Protein AF-A0A7S4B2Z7-F1 (afdb_monomer_lite)

Secondary structure (DSSP, 8-state):
--S-TT-HHHHHHHHHHHHHHHHHHHTTS--EEEEE-S--TTSHHHHHHHHSB--TTSTTS---PPBTTTB-----SB----EEHHHHHHSS--S-SEEEEEEPTTS-EEEEEE--EEEEE-TTEEEEEEPPPPPTTTTTT---SS-SS-SSSBPP--EEEEEPPPPP--

pLDDT: mean 91.39, std 11.45, range [37.47, 98.75]

InterPro domains:
  IPR005135 Endonuclease/exonuclease/phosphatase [PF03372] (15-154)
  IPR036691 Endonuclease/exonuclease/phosphatase superfamily [G3DSA:3.60.10.10] (8-169)
  IPR036691 Endonuclease/exonuclease/phosphatase superfamily [SSF56219] (14-161)
  IPR050410 CCR4/nocturin mRNA turnover and transcription [PTHR12121] (16-163)

Foldseek 3Di:
DPQPLVQLLVLLVVLLCVQVVVCVVQVPHKDKDWDFSNDAPPRQSNCCQAVQAGDPPDPSHHDDDDDPPRDDDPDGSGHPHWHFLCCQAPVDDAQFFAWAWDQDPVRDTDTDTGDRITITIDPQKGWHDKDHDDHPVNCPPPNAPPDPVHPGRGDDIDTDIDGDPDDPPD

Sequence (170 aa):
MPCKYRNVPAMVTLAALLGQRVQSIVQNEPLIIAGDFNFVPNSSPYMLITTGRCSRDSPDYPHVRKIEKGRHCKWLPRMSALRSAYVLANGREPEVTNHSATRQRDGTINKFTDCLDYIFVSSHWAARDCIRTMAREELKAVRSLPNAYEPSDHLMIGCCLRLKKLDKLA

Organism: Chrysotila carterae (NCBI:txid13221)

Structure (mmCIF, N/CA/C/O backbone):
data_AF-A0A7S4B2Z7-F1
#
_entry.id   AF-A0A7S4B2Z7-F1
#
loop_
_atom_site.group_PDB
_atom_site.id
_atom_site.type_symbol
_atom_site.label_atom_id
_atom_site.label_alt_id
_atom_site.label_comp_id
_atom_site.label_asym_id
_atom_site.label_entity_id
_atom_site.label_seq_id
_atom_site.pdbx_PDB_ins_code
_atom_site.Cartn_x
_atom_site.Cartn_y
_atom_site.Cartn_z
_atom_site.occupancy
_atom_site.B_iso_or_equiv
_atom_site.auth_seq_id
_atom_site.auth_comp_id
_atom_site.auth_asym_id
_atom_site.auth_atom_id
_atom_site.pdbx_PDB_model_num
ATOM 1 N N . MET A 1 1 ? -4.543 7.859 -5.434 1.00 58.22 1 MET A N 1
ATOM 2 C CA . MET A 1 1 ? -4.074 9.033 -4.641 1.00 58.22 1 MET A CA 1
ATOM 3 C C . MET A 1 1 ? -3.345 10.007 -5.567 1.00 58.22 1 MET A C 1
ATOM 5 O O . MET A 1 1 ? -2.881 9.546 -6.598 1.00 58.22 1 MET A O 1
ATOM 9 N N . PRO A 1 2 ? -3.243 11.325 -5.298 1.00 65.38 2 PRO A N 1
ATOM 10 C CA . PRO A 1 2 ? -2.483 12.204 -6.190 1.00 65.38 2 PRO A CA 1
ATOM 11 C C . PRO A 1 2 ? -0.979 11.875 -6.130 1.00 65.38 2 PRO A C 1
ATOM 13 O O . PRO A 1 2 ? -0.447 11.619 -5.051 1.00 65.38 2 PRO A O 1
ATOM 16 N N . CYS A 1 3 ? -0.283 11.927 -7.273 1.00 70.56 3 CYS A N 1
ATOM 17 C CA . CYS A 1 3 ? 1.145 11.594 -7.427 1.00 70.56 3 CYS A CA 1
ATOM 18 C C . CYS A 1 3 ? 2.092 12.651 -6.817 1.00 70.56 3 CYS A C 1
ATOM 20 O O . CYS A 1 3 ? 2.949 13.222 -7.495 1.00 70.56 3 CYS A O 1
ATOM 22 N N . LYS A 1 4 ? 1.957 12.941 -5.520 1.00 82.19 4 LYS A N 1
ATOM 23 C CA . LYS A 1 4 ? 2.897 13.778 -4.753 1.00 82.19 4 LYS A CA 1
ATOM 24 C C . LYS A 1 4 ? 3.870 12.922 -3.938 1.00 82.19 4 LYS A C 1
ATOM 26 O O . LYS A 1 4 ? 4.332 13.360 -2.894 1.00 82.19 4 LYS A O 1
ATOM 31 N N . TYR A 1 5 ? 4.235 11.743 -4.445 1.00 82.69 5 TYR A N 1
ATOM 32 C CA . TYR A 1 5 ? 5.112 10.764 -3.784 1.00 82.69 5 TYR A CA 1
ATOM 33 C C . TYR A 1 5 ? 6.492 11.318 -3.386 1.00 82.69 5 TYR A C 1
ATOM 35 O O . TYR A 1 5 ? 7.096 10.848 -2.431 1.00 82.69 5 TYR A O 1
ATOM 43 N N . ARG A 1 6 ? 6.970 12.374 -4.060 1.00 88.62 6 ARG A N 1
ATOM 44 C CA . ARG A 1 6 ? 8.198 13.104 -3.682 1.00 88.62 6 ARG A CA 1
ATOM 45 C C . ARG A 1 6 ? 8.050 13.977 -2.426 1.00 88.62 6 ARG A C 1
ATOM 47 O O . ARG A 1 6 ? 9.043 14.473 -1.914 1.00 88.62 6 ARG A O 1
ATOM 54 N N . ASN A 1 7 ? 6.827 14.206 -1.955 1.00 93.31 7 ASN A N 1
ATOM 55 C CA . ASN A 1 7 ? 6.512 14.923 -0.725 1.00 93.31 7 ASN A CA 1
ATOM 56 C C . ASN A 1 7 ? 5.788 13.954 0.220 1.00 93.31 7 ASN A C 1
ATOM 58 O O . ASN A 1 7 ? 4.557 13.911 0.275 1.00 93.31 7 ASN A O 1
ATOM 62 N N . VAL A 1 8 ? 6.570 13.149 0.940 1.00 93.81 8 VAL A N 1
ATOM 63 C CA . VAL A 1 8 ? 6.047 12.109 1.838 1.00 93.81 8 VAL A CA 1
ATOM 64 C C . VAL A 1 8 ? 5.115 12.682 2.920 1.00 93.81 8 VAL A C 1
ATOM 66 O O . VAL A 1 8 ? 4.040 12.108 3.102 1.00 93.81 8 VAL A O 1
ATOM 69 N N . PRO A 1 9 ? 5.386 13.848 3.548 1.00 94.12 9 PRO A N 1
ATOM 70 C CA . PRO A 1 9 ? 4.420 14.486 4.448 1.00 94.12 9 PRO A CA 1
ATOM 71 C C . PRO A 1 9 ? 3.056 14.779 3.809 1.00 94.12 9 PRO A C 1
ATOM 73 O O . PRO A 1 9 ? 2.007 14.590 4.437 1.00 94.12 9 PRO A O 1
ATOM 76 N N . ALA A 1 10 ? 3.026 15.202 2.541 1.00 93.25 10 ALA A N 1
ATOM 77 C CA . ALA A 1 10 ? 1.768 15.366 1.816 1.00 93.25 10 ALA A CA 1
ATOM 78 C C . ALA A 1 10 ? 1.064 14.016 1.608 1.00 93.25 10 ALA A C 1
ATOM 80 O O . ALA A 1 10 ? -0.147 13.930 1.809 1.00 93.25 10 ALA A O 1
ATOM 81 N N . MET A 1 11 ? 1.803 12.951 1.284 1.00 95.75 11 MET A N 1
ATOM 82 C CA . MET A 1 11 ? 1.238 11.601 1.148 1.00 95.75 11 MET A CA 1
ATOM 83 C C . MET A 1 11 ? 0.659 11.075 2.467 1.00 95.75 11 MET A C 1
ATOM 85 O O . MET A 1 11 ? -0.455 10.553 2.465 1.00 95.75 11 MET A O 1
ATOM 89 N N . VAL A 1 12 ? 1.348 11.274 3.598 1.00 95.81 12 VAL A N 1
ATOM 90 C CA . VAL A 1 12 ? 0.829 10.949 4.942 1.00 95.81 12 VAL A CA 1
ATOM 91 C C . VAL A 1 12 ? -0.454 11.729 5.222 1.00 95.81 12 VAL A C 1
ATOM 93 O O . VAL A 1 12 ? -1.431 11.164 5.713 1.00 95.81 12 VAL A O 1
ATOM 96 N N . THR A 1 13 ? -0.483 13.015 4.865 1.00 94.38 13 THR A N 1
ATOM 97 C CA . THR A 1 13 ? -1.672 13.861 5.034 1.00 94.38 13 THR A CA 1
ATOM 98 C C . THR A 1 13 ? -2.859 13.325 4.245 1.00 94.38 13 THR A C 1
ATOM 100 O O . THR A 1 13 ? -3.948 13.160 4.788 1.00 94.38 13 THR A O 1
ATOM 103 N N . LEU A 1 14 ? -2.648 13.010 2.971 1.00 95.19 14 LEU A N 1
ATOM 104 C CA . LEU A 1 14 ? -3.689 12.502 2.086 1.00 95.19 14 LEU A CA 1
ATOM 105 C C . LEU A 1 14 ? -4.193 11.119 2.523 1.00 95.19 14 LEU A C 1
ATOM 107 O O . LEU A 1 14 ? -5.401 10.892 2.525 1.00 95.19 14 LEU A O 1
ATOM 111 N N . ALA A 1 15 ? -3.295 10.229 2.958 1.00 96.50 15 ALA A N 1
ATOM 112 C CA . ALA A 1 15 ? -3.654 8.911 3.478 1.00 96.50 15 ALA A CA 1
ATOM 113 C C . ALA A 1 15 ? -4.504 9.030 4.753 1.00 96.50 15 ALA A C 1
ATOM 115 O O . ALA A 1 15 ? -5.545 8.382 4.867 1.00 96.50 15 ALA A O 1
ATOM 116 N N . ALA A 1 16 ? -4.115 9.921 5.672 1.00 96.44 16 ALA A N 1
ATOM 117 C CA . ALA A 1 16 ? -4.886 10.212 6.876 1.00 96.44 16 ALA A CA 1
ATOM 118 C C . ALA A 1 16 ? -6.274 10.769 6.544 1.00 96.44 16 ALA A C 1
ATOM 120 O O . ALA A 1 16 ? -7.262 10.296 7.099 1.00 96.44 16 ALA A O 1
ATOM 121 N N . LEU A 1 17 ? -6.364 11.751 5.643 1.00 95.94 17 LEU A N 1
ATOM 122 C CA . LEU A 1 17 ? -7.639 12.360 5.260 1.00 95.94 17 LEU A CA 1
ATOM 123 C C . LEU A 1 17 ? -8.575 11.350 4.591 1.00 95.94 17 LEU A C 1
ATOM 125 O O . LEU A 1 17 ? -9.756 11.312 4.930 1.00 95.94 17 LEU A O 1
ATOM 129 N N . LEU A 1 18 ? -8.054 10.505 3.694 1.00 96.81 18 LEU A N 1
ATOM 130 C CA . LEU A 1 18 ? -8.810 9.412 3.083 1.00 96.81 18 LEU A CA 1
ATOM 131 C C . LEU A 1 18 ? -9.344 8.455 4.153 1.00 96.81 18 LEU A C 1
ATOM 133 O O . LEU A 1 18 ? -10.551 8.229 4.232 1.00 96.81 18 LEU A O 1
ATOM 137 N N . GLY A 1 19 ? -8.454 7.934 5.000 1.00 97.00 19 GLY A N 1
ATOM 138 C CA . GLY A 1 19 ? -8.807 6.988 6.053 1.00 97.00 19 GLY A CA 1
ATOM 139 C C . GLY A 1 19 ? -9.842 7.548 7.023 1.00 97.00 19 GLY A C 1
ATOM 140 O O . GLY A 1 19 ? -10.884 6.935 7.234 1.00 97.00 19 GLY A O 1
ATOM 141 N N . GLN A 1 20 ? -9.602 8.750 7.551 1.00 96.81 20 GLN A N 1
ATOM 142 C CA . GLN A 1 20 ? -10.514 9.443 8.464 1.00 96.81 20 GLN A CA 1
ATOM 143 C C . GLN A 1 20 ? -11.874 9.718 7.826 1.00 96.81 20 GLN A C 1
ATOM 145 O O . GLN A 1 20 ? -12.903 9.536 8.477 1.00 96.81 20 GLN A O 1
ATOM 150 N N . ARG A 1 21 ? -11.899 10.166 6.563 1.00 97.56 21 ARG A N 1
ATOM 151 C CA . ARG A 1 21 ? -13.152 10.494 5.882 1.00 97.56 21 ARG A CA 1
ATOM 152 C C . ARG A 1 21 ? -13.984 9.251 5.622 1.00 97.56 21 ARG A C 1
ATOM 154 O O . ARG A 1 21 ? -15.183 9.270 5.869 1.00 97.56 21 ARG A O 1
ATOM 161 N N . VAL A 1 22 ? -13.365 8.187 5.129 1.00 96.94 22 VAL A N 1
ATOM 162 C CA . VAL A 1 22 ? -14.092 6.954 4.835 1.00 96.94 22 VAL A CA 1
ATOM 163 C C . VAL A 1 22 ? -14.566 6.297 6.132 1.00 96.94 22 VAL A C 1
ATOM 165 O O . VAL A 1 22 ? -15.730 5.921 6.221 1.00 96.94 22 VAL A O 1
ATOM 168 N N . GLN A 1 23 ? -13.729 6.262 7.174 1.00 96.88 23 GLN A N 1
ATOM 169 C CA . GLN A 1 23 ? -14.110 5.748 8.497 1.00 96.88 23 GLN A CA 1
ATOM 170 C C . GLN A 1 23 ? -15.240 6.548 9.149 1.00 96.88 23 GLN A C 1
ATOM 172 O O . GLN A 1 23 ? -16.086 5.959 9.812 1.00 96.88 23 GLN A O 1
ATOM 177 N N . SER A 1 24 ? -15.303 7.868 8.947 1.00 97.00 24 SER A N 1
ATOM 178 C CA . SER A 1 24 ? -16.415 8.663 9.484 1.00 97.00 24 SER A CA 1
ATOM 179 C C . SER A 1 24 ? -17.741 8.417 8.765 1.00 97.00 24 SER A C 1
ATOM 181 O O . SER A 1 24 ? -18.791 8.605 9.374 1.00 97.00 24 SER A O 1
ATOM 183 N N . ILE A 1 25 ? -17.700 7.983 7.501 1.00 97.12 25 ILE A N 1
ATOM 184 C CA . ILE A 1 25 ? -18.890 7.608 6.727 1.00 97.12 25 ILE A CA 1
ATOM 185 C C . ILE A 1 25 ? -19.380 6.217 7.135 1.00 97.12 25 ILE A C 1
ATOM 187 O O . ILE A 1 25 ? -20.561 6.051 7.413 1.00 97.12 25 ILE A O 1
ATOM 191 N N . VAL A 1 26 ? -18.484 5.226 7.168 1.00 94.88 26 VAL A N 1
ATOM 192 C CA . VAL A 1 26 ? -18.861 3.818 7.402 1.00 94.88 26 VAL A CA 1
ATOM 193 C C . VAL A 1 26 ? -19.015 3.466 8.881 1.00 94.88 26 VAL A C 1
ATOM 195 O O . VAL A 1 26 ? -19.659 2.477 9.203 1.00 94.88 26 VAL A O 1
ATOM 198 N N . GLN A 1 27 ? -18.433 4.256 9.789 1.00 91.69 27 GLN A N 1
ATOM 199 C CA . GLN A 1 27 ? -18.440 4.007 11.232 1.00 91.69 27 GLN A CA 1
ATOM 200 C C . GLN A 1 27 ? -17.944 2.588 11.572 1.00 91.69 27 GLN A C 1
ATOM 202 O O . GLN A 1 27 ? -16.754 2.309 11.423 1.00 91.69 27 GLN A O 1
ATOM 207 N N . ASN A 1 28 ? -18.842 1.699 12.006 1.00 88.06 28 ASN A N 1
ATOM 208 C CA . ASN A 1 28 ? -18.534 0.318 12.382 1.00 88.06 28 ASN A CA 1
ATOM 209 C C . ASN A 1 28 ? -18.831 -0.701 11.269 1.00 88.06 28 ASN A C 1
ATOM 211 O O . ASN A 1 28 ? -18.683 -1.898 11.493 1.00 88.06 28 ASN A O 1
ATOM 215 N N . GLU A 1 29 ? -19.227 -0.257 10.077 1.00 94.88 29 GLU A N 1
ATOM 216 C CA . GLU A 1 29 ? -19.517 -1.157 8.964 1.00 94.88 29 GLU A CA 1
ATOM 217 C C . GLU A 1 29 ? -18.237 -1.728 8.317 1.00 94.88 29 GLU A C 1
ATOM 219 O O . GLU A 1 29 ? -17.151 -1.130 8.386 1.00 94.88 29 GLU A O 1
ATOM 224 N N . PRO A 1 30 ? -18.327 -2.892 7.647 1.00 96.56 30 PRO A N 1
ATOM 225 C CA . PRO A 1 30 ? -17.212 -3.473 6.915 1.00 96.56 30 PRO A CA 1
ATOM 226 C C . PRO A 1 30 ? -16.669 -2.535 5.832 1.00 96.56 30 PRO A C 1
ATOM 228 O O . PRO A 1 30 ? -17.339 -2.194 4.864 1.00 96.56 30 PRO A O 1
ATOM 231 N N . LEU A 1 31 ? -15.392 -2.181 5.966 1.00 97.38 31 LEU A N 1
ATOM 232 C CA . LEU A 1 31 ? -14.683 -1.294 5.048 1.00 97.38 31 LEU A CA 1
ATOM 233 C C . LEU A 1 31 ? -13.622 -2.029 4.225 1.00 97.38 31 LEU A C 1
ATOM 235 O O . LEU A 1 31 ? -12.833 -2.797 4.791 1.00 97.38 31 LEU A O 1
ATOM 239 N N . ILE A 1 32 ? -13.582 -1.717 2.928 1.00 98.12 32 ILE A N 1
ATOM 240 C CA . ILE A 1 32 ? -12.513 -2.023 1.973 1.00 98.12 32 ILE A CA 1
ATOM 241 C C . ILE A 1 32 ? -12.098 -0.705 1.296 1.00 98.12 32 ILE A C 1
ATOM 243 O O . ILE A 1 32 ? -12.957 0.044 0.835 1.00 98.12 32 ILE A O 1
ATOM 247 N N . ILE A 1 33 ? -10.797 -0.423 1.225 1.00 97.88 33 ILE A N 1
ATOM 248 C CA . ILE A 1 33 ? -10.219 0.664 0.423 1.00 97.88 33 ILE A CA 1
ATOM 249 C C . ILE A 1 33 ? -9.171 0.042 -0.497 1.00 97.88 33 ILE A C 1
ATOM 251 O O . ILE A 1 33 ? -8.190 -0.518 -0.012 1.00 97.88 33 ILE A O 1
ATOM 255 N N . ALA A 1 34 ? -9.366 0.148 -1.808 1.00 98.00 34 ALA A N 1
ATOM 256 C CA . ALA A 1 34 ? -8.452 -0.409 -2.796 1.00 98.00 34 ALA A CA 1
ATOM 257 C C . ALA A 1 34 ? -8.031 0.635 -3.833 1.00 98.00 34 ALA A C 1
ATOM 259 O O . ALA A 1 34 ? -8.798 1.550 -4.141 1.00 98.00 34 ALA A O 1
ATOM 260 N N . GLY A 1 35 ? -6.825 0.479 -4.373 1.00 97.00 35 GLY A N 1
ATOM 261 C CA . GLY A 1 35 ? -6.331 1.272 -5.498 1.00 97.00 35 GLY A CA 1
ATOM 262 C C . GLY A 1 35 ? -4.826 1.503 -5.456 1.00 97.00 35 GLY A C 1
ATOM 263 O O . GLY A 1 35 ? -4.125 0.906 -4.641 1.00 97.00 35 GLY A O 1
ATOM 264 N N . ASP A 1 36 ? -4.369 2.416 -6.311 1.00 97.50 36 ASP A N 1
ATOM 265 C CA . ASP A 1 36 ? -3.000 2.929 -6.331 1.00 97.50 36 ASP A CA 1
ATOM 266 C C . ASP A 1 36 ? -2.825 4.044 -5.285 1.00 97.50 36 ASP A C 1
ATOM 268 O O . ASP A 1 36 ? -3.450 5.125 -5.334 1.00 97.50 36 ASP A O 1
ATOM 272 N N . PHE A 1 37 ? -1.939 3.786 -4.327 1.00 97.12 37 PHE A N 1
ATOM 273 C CA . PHE A 1 37 ? -1.628 4.707 -3.247 1.00 97.12 37 PHE A CA 1
ATOM 274 C C . PHE A 1 37 ? -0.331 5.498 -3.454 1.00 97.12 37 PHE A C 1
ATOM 276 O O . PHE A 1 37 ? -0.111 6.469 -2.723 1.00 97.12 37 PHE A O 1
ATOM 283 N N . ASN A 1 38 ? 0.483 5.155 -4.460 1.00 96.62 38 ASN A N 1
ATOM 284 C CA . ASN A 1 38 ? 1.763 5.805 -4.769 1.00 96.62 38 ASN A CA 1
ATOM 285 C C . ASN A 1 38 ? 2.740 5.843 -3.571 1.00 96.62 38 ASN A C 1
ATOM 287 O O . ASN A 1 38 ? 3.498 6.802 -3.398 1.00 96.62 38 ASN A O 1
ATOM 291 N N . PHE A 1 39 ? 2.727 4.813 -2.723 1.00 96.88 39 PHE A N 1
ATOM 292 C CA . PHE A 1 39 ? 3.745 4.601 -1.697 1.00 96.88 39 PHE A CA 1
ATOM 293 C C . PHE A 1 39 ? 4.115 3.121 -1.591 1.00 96.88 39 PHE A C 1
ATOM 295 O O . PHE A 1 39 ? 3.295 2.249 -1.860 1.00 96.88 39 PHE A O 1
ATOM 302 N N . VAL A 1 40 ? 5.351 2.853 -1.176 1.00 97.19 40 VAL A N 1
ATOM 303 C CA . VAL A 1 40 ? 5.885 1.493 -1.011 1.00 97.19 40 VAL A CA 1
ATOM 304 C C . VAL A 1 40 ? 5.584 0.926 0.383 1.00 97.19 40 VAL A C 1
ATOM 306 O O . VAL A 1 40 ? 5.298 1.712 1.305 1.00 97.19 40 VAL A O 1
ATOM 309 N N . PRO A 1 41 ? 5.675 -0.405 0.582 1.00 97.75 41 PRO A N 1
ATOM 310 C CA . PRO A 1 41 ? 5.537 -1.008 1.902 1.00 97.75 41 PRO A CA 1
ATOM 311 C C . PRO A 1 41 ? 6.530 -0.400 2.899 1.00 97.75 41 PRO A C 1
ATOM 313 O O . PRO A 1 41 ? 7.619 0.035 2.529 1.00 97.75 41 PRO A O 1
ATOM 316 N N . ASN A 1 42 ? 6.156 -0.355 4.179 1.00 94.62 42 ASN A N 1
ATOM 317 C CA . ASN A 1 42 ? 6.944 0.226 5.282 1.00 94.62 42 ASN A CA 1
ATOM 318 C C . ASN A 1 42 ? 7.227 1.741 5.201 1.00 94.62 42 ASN A C 1
ATOM 320 O O . ASN A 1 42 ? 7.839 2.292 6.114 1.00 94.62 42 ASN A O 1
ATOM 324 N N . SER A 1 43 ? 6.754 2.447 4.170 1.00 95.69 43 SER A N 1
ATOM 325 C CA . SER A 1 43 ? 6.790 3.915 4.144 1.00 95.69 43 SER A CA 1
ATOM 326 C C . SER A 1 43 ? 5.878 4.528 5.220 1.00 95.69 43 SER A C 1
ATOM 328 O O . SER A 1 43 ? 4.901 3.915 5.652 1.00 95.69 43 SER A O 1
ATOM 330 N N . SER A 1 44 ? 6.133 5.772 5.636 1.00 96.56 44 SER A N 1
ATOM 331 C CA . SER A 1 44 ? 5.302 6.465 6.635 1.00 96.56 44 SER A CA 1
ATOM 332 C C . SER A 1 44 ? 3.785 6.477 6.347 1.00 96.56 44 SER A C 1
ATOM 334 O O . SER A 1 44 ? 3.020 6.221 7.281 1.00 96.56 44 SER A O 1
ATOM 336 N N . PRO A 1 45 ? 3.289 6.729 5.114 1.00 96.88 45 PRO A N 1
ATOM 337 C CA . PRO A 1 45 ? 1.852 6.630 4.829 1.00 96.88 45 PRO A CA 1
ATOM 338 C C . PRO A 1 45 ? 1.322 5.186 4.881 1.00 96.88 45 PRO A C 1
ATOM 340 O O . PRO A 1 45 ? 0.205 4.977 5.354 1.00 96.88 45 PRO A O 1
ATOM 343 N N . TYR A 1 46 ? 2.119 4.188 4.484 1.00 97.38 46 TYR A N 1
ATOM 344 C CA . TYR A 1 46 ? 1.762 2.775 4.651 1.00 97.38 46 TYR A CA 1
ATOM 345 C C . TYR A 1 46 ? 1.639 2.405 6.138 1.00 97.38 46 TYR A C 1
ATOM 347 O O . TYR A 1 46 ? 0.642 1.815 6.563 1.00 97.38 46 TYR A O 1
ATOM 355 N N . MET A 1 47 ? 2.616 2.812 6.955 1.00 97.25 47 MET A N 1
ATOM 356 C CA . MET A 1 47 ? 2.610 2.587 8.404 1.00 97.25 47 MET A CA 1
ATOM 357 C C . MET A 1 47 ? 1.423 3.278 9.071 1.00 97.25 47 MET A C 1
ATOM 359 O O . MET A 1 47 ? 0.778 2.691 9.936 1.00 97.25 47 MET A O 1
ATOM 363 N N . LEU A 1 48 ? 1.067 4.487 8.631 1.00 97.81 48 LEU A N 1
ATOM 364 C CA . LEU A 1 48 ? -0.134 5.169 9.100 1.00 97.81 48 LEU A CA 1
ATOM 365 C C . LEU A 1 48 ? -1.401 4.346 8.839 1.00 97.81 48 LEU A C 1
ATOM 367 O O . LEU A 1 48 ? -2.208 4.194 9.752 1.00 97.81 48 LEU A O 1
ATOM 371 N N . ILE A 1 49 ? -1.593 3.825 7.625 1.00 98.19 49 ILE A N 1
ATOM 372 C CA . ILE A 1 49 ? -2.798 3.046 7.302 1.00 98.19 49 ILE A CA 1
ATOM 373 C C . ILE A 1 49 ? -2.832 1.739 8.100 1.00 98.19 49 ILE A C 1
ATOM 375 O O . ILE A 1 49 ? -3.879 1.373 8.634 1.00 98.19 49 ILE A O 1
ATOM 379 N N . THR A 1 50 ? -1.695 1.052 8.205 1.00 98.06 50 THR A N 1
ATOM 380 C CA . THR A 1 50 ? -1.618 -0.298 8.787 1.00 98.06 50 THR A CA 1
ATOM 381 C C . THR A 1 50 ? -1.534 -0.331 10.310 1.00 98.06 50 THR A C 1
ATOM 383 O O . THR A 1 50 ? -1.932 -1.315 10.928 1.00 98.06 50 THR A O 1
ATOM 386 N N . THR A 1 51 ? -1.070 0.751 10.939 1.00 97.50 51 THR A N 1
ATOM 387 C CA . THR A 1 51 ? -0.968 0.868 12.407 1.00 97.50 51 THR A CA 1
ATOM 388 C C . THR A 1 51 ? -1.908 1.923 12.996 1.00 97.50 51 THR A C 1
ATOM 390 O O . THR A 1 51 ? -2.083 2.007 14.211 1.00 97.50 51 THR A O 1
ATOM 393 N N . GLY A 1 52 ? -2.526 2.746 12.146 1.00 97.31 52 GLY A N 1
ATOM 394 C CA . GLY A 1 52 ? -3.397 3.852 12.539 1.00 97.31 52 GLY A CA 1
ATOM 395 C C . GLY A 1 52 ? -2.657 5.121 12.977 1.00 97.31 52 GLY A C 1
ATOM 396 O O . GLY A 1 52 ? -3.305 6.111 13.338 1.00 97.31 52 GLY A O 1
ATOM 397 N N . ARG A 1 53 ? -1.315 5.122 12.986 1.00 94.06 53 ARG A N 1
ATOM 398 C CA . ARG A 1 53 ? -0.501 6.239 13.491 1.00 94.06 53 ARG A CA 1
ATOM 399 C C . ARG A 1 53 ? 0.748 6.470 12.644 1.00 94.06 53 ARG A C 1
ATOM 401 O O . ARG A 1 53 ? 1.385 5.536 12.181 1.00 94.06 53 ARG A O 1
ATOM 408 N N . CYS A 1 54 ? 1.131 7.735 12.511 1.00 91.94 54 CYS A N 1
ATOM 409 C CA . CYS A 1 54 ? 2.452 8.140 12.037 1.00 91.94 54 CYS A CA 1
ATOM 410 C C . CYS A 1 54 ? 3.274 8.641 13.236 1.00 91.94 54 CYS A C 1
ATOM 412 O O . CYS A 1 54 ? 2.740 9.370 14.079 1.00 91.94 54 CYS A O 1
ATOM 414 N N . SER A 1 55 ? 4.547 8.243 13.337 1.00 89.25 55 SER A N 1
ATOM 415 C CA . SER A 1 55 ? 5.431 8.705 14.416 1.00 89.25 55 SER A CA 1
ATOM 416 C C . SER A 1 55 ? 5.675 10.210 14.306 1.00 89.25 55 SER A C 1
ATOM 418 O O . SER A 1 55 ? 6.034 10.690 13.235 1.00 89.25 55 SER A O 1
ATOM 420 N N . ARG A 1 56 ? 5.516 10.947 15.414 1.00 88.25 56 ARG A N 1
ATOM 421 C CA . ARG A 1 56 ? 5.764 12.402 15.468 1.00 88.25 56 ARG A CA 1
ATOM 422 C C . ARG A 1 56 ? 7.226 12.774 15.247 1.00 88.25 56 ARG A C 1
ATOM 424 O O . ARG A 1 56 ? 7.487 13.885 14.805 1.00 88.25 56 ARG A O 1
ATOM 431 N N . ASP A 1 57 ? 8.128 11.843 15.531 1.00 90.00 57 ASP A N 1
ATOM 432 C CA . ASP A 1 57 ? 9.568 12.021 15.359 1.00 90.00 57 ASP A CA 1
ATOM 433 C C . ASP A 1 57 ? 10.024 11.654 13.937 1.00 90.00 57 ASP A C 1
ATOM 435 O O . ASP A 1 57 ? 11.194 11.809 13.597 1.00 90.00 57 ASP A O 1
ATOM 439 N N . SER A 1 58 ? 9.110 11.163 13.087 1.00 90.19 58 SER A N 1
ATOM 440 C CA . SER A 1 58 ? 9.418 10.887 11.685 1.00 90.19 58 SER A CA 1
ATOM 441 C C . SER A 1 58 ? 9.635 12.196 10.915 1.00 90.19 58 SER A C 1
ATOM 443 O O . SER A 1 58 ? 8.804 13.102 11.032 1.00 90.19 58 SER A O 1
ATOM 445 N N . PRO A 1 59 ? 10.664 12.291 10.050 1.00 92.75 59 PRO A N 1
ATOM 446 C CA . PRO A 1 59 ? 10.809 13.417 9.122 1.00 92.75 59 PRO A CA 1
ATOM 447 C C . PRO A 1 59 ? 9.635 13.523 8.135 1.00 92.75 59 PRO A C 1
ATOM 449 O O . PRO A 1 59 ? 9.402 14.580 7.552 1.00 92.75 59 PRO A O 1
ATOM 452 N N . ASP A 1 60 ? 8.867 12.444 7.972 1.00 94.75 60 ASP A N 1
ATOM 453 C CA . ASP A 1 60 ? 7.680 12.409 7.124 1.00 94.75 60 ASP A CA 1
ATOM 454 C C . ASP A 1 60 ? 6.419 12.911 7.842 1.00 94.75 60 ASP A C 1
ATOM 456 O O . ASP A 1 60 ? 5.342 12.957 7.238 1.00 94.75 60 ASP A O 1
ATOM 460 N N . TYR A 1 61 ? 6.499 13.244 9.135 1.00 93.50 61 TYR A N 1
ATOM 461 C CA . TYR A 1 61 ? 5.331 13.680 9.886 1.00 93.50 61 TYR A CA 1
ATOM 462 C C . TYR A 1 61 ? 4.819 15.031 9.347 1.00 93.50 61 TYR A C 1
ATOM 464 O O . TYR A 1 61 ? 5.574 16.003 9.283 1.00 93.50 61 TYR A O 1
ATOM 472 N N . PRO A 1 62 ? 3.528 15.152 8.983 1.00 91.06 62 PRO A N 1
ATOM 473 C CA . PRO A 1 62 ? 2.968 16.394 8.467 1.00 91.06 62 PRO A CA 1
ATOM 474 C C . PRO A 1 62 ? 3.124 17.569 9.435 1.00 91.06 62 PRO A C 1
ATOM 476 O O . PRO A 1 62 ? 2.529 17.604 10.516 1.00 91.06 62 PRO A O 1
ATOM 479 N N . HIS A 1 63 ? 3.865 18.590 9.010 1.00 82.94 63 HIS A N 1
ATOM 480 C CA . HIS A 1 63 ? 3.933 19.856 9.727 1.00 82.94 63 HIS A CA 1
ATOM 481 C C . HIS A 1 63 ? 2.732 20.722 9.358 1.00 82.94 63 HIS A C 1
ATOM 483 O O . HIS A 1 63 ? 2.668 21.321 8.283 1.00 82.94 63 HIS A O 1
ATOM 489 N N . VAL A 1 64 ? 1.761 20.807 10.263 1.00 71.50 64 VAL A N 1
ATOM 490 C CA . VAL A 1 64 ? 0.630 21.712 10.072 1.00 71.50 64 VAL A CA 1
ATOM 491 C C . VAL A 1 64 ? 1.107 23.141 10.318 1.00 71.50 64 VAL A C 1
ATOM 493 O O . VAL A 1 64 ? 1.524 23.491 11.424 1.00 71.50 64 VAL A O 1
ATOM 496 N N . ARG A 1 65 ? 1.081 23.973 9.272 1.00 66.56 65 ARG A N 1
ATOM 497 C CA . ARG A 1 65 ? 1.488 25.381 9.358 1.00 66.56 65 ARG A CA 1
ATOM 498 C C . ARG A 1 65 ? 0.627 26.092 10.411 1.00 66.56 65 ARG A C 1
ATOM 500 O O . ARG A 1 65 ? -0.588 25.890 10.456 1.00 66.56 65 ARG A O 1
ATOM 507 N N . LYS A 1 66 ? 1.246 26.924 11.259 1.00 58.88 66 LYS A N 1
ATOM 508 C CA . LYS A 1 66 ? 0.505 27.818 12.166 1.00 58.88 66 LYS A CA 1
ATOM 509 C C . LYS A 1 66 ? -0.433 28.669 11.305 1.00 58.88 66 LYS A C 1
ATOM 511 O O . LYS A 1 66 ? 0.041 29.356 10.403 1.00 58.88 66 LYS A O 1
ATOM 516 N N . ILE A 1 67 ? -1.743 28.587 11.539 1.00 60.88 67 ILE A N 1
ATOM 517 C CA . ILE A 1 67 ? -2.694 29.474 10.865 1.00 60.88 67 ILE A CA 1
ATOM 518 C C . ILE A 1 67 ? -2.508 30.855 11.501 1.00 60.88 67 ILE A C 1
ATOM 520 O O . ILE A 1 67 ? -2.396 30.969 12.725 1.00 60.88 67 ILE A O 1
ATOM 524 N N . GLU A 1 68 ? -2.420 31.902 10.682 1.00 57.19 68 GLU A N 1
ATOM 525 C CA . GLU A 1 68 ? -2.315 33.279 11.170 1.00 57.19 68 GLU A CA 1
ATOM 526 C C . GLU A 1 68 ? -3.456 33.610 12.154 1.00 57.19 68 GLU A C 1
ATOM 528 O O . GLU A 1 68 ? -4.574 33.096 12.038 1.00 57.19 68 GLU A O 1
ATOM 533 N N . LYS A 1 69 ? -3.165 34.493 13.122 1.00 64.94 69 LYS A N 1
ATOM 534 C CA . LYS A 1 69 ? -4.064 34.927 14.215 1.00 64.94 69 LYS A CA 1
ATOM 535 C C . LYS A 1 69 ? -4.324 33.887 15.318 1.00 64.94 69 LYS A C 1
ATOM 537 O O . LYS A 1 69 ? -5.458 33.709 15.751 1.00 64.94 69 LYS A O 1
ATOM 542 N N . GLY A 1 70 ? -3.285 33.188 15.784 1.00 61.00 70 GLY A N 1
ATOM 543 C CA . GLY A 1 70 ? -3.351 32.377 17.014 1.00 61.00 70 GLY A CA 1
ATOM 544 C C . GLY A 1 70 ? -4.222 31.117 16.934 1.00 61.00 70 GLY A C 1
ATOM 545 O O . GLY A 1 70 ? -4.452 30.459 17.948 1.00 61.00 70 GLY A O 1
ATOM 546 N N . ARG A 1 71 ? -4.706 30.745 15.741 1.00 60.84 71 ARG A N 1
ATOM 547 C CA . ARG A 1 71 ? -5.472 29.511 15.544 1.00 60.84 71 ARG A CA 1
ATOM 548 C C . ARG A 1 71 ? -4.524 28.364 15.222 1.00 60.84 71 ARG A C 1
ATOM 550 O O . ARG A 1 71 ? -3.827 28.357 14.212 1.00 60.84 71 ARG A O 1
ATOM 557 N N . HIS A 1 72 ? -4.519 27.359 16.085 1.00 66.50 72 HIS A N 1
ATOM 558 C CA . HIS A 1 72 ? -3.795 26.119 15.844 1.00 66.50 72 HIS A CA 1
ATOM 559 C C . HIS A 1 72 ? -4.739 25.102 15.210 1.00 66.50 72 HIS A C 1
ATOM 561 O O . HIS A 1 72 ? -5.790 24.785 15.768 1.00 66.50 72 HIS A O 1
ATOM 567 N N . CYS A 1 73 ? -4.364 24.568 14.049 1.00 74.56 73 CYS A N 1
ATOM 568 C CA . CYS A 1 73 ? -5.030 23.388 13.524 1.00 74.56 73 CYS A CA 1
ATOM 569 C C . CYS A 1 73 ? -4.682 22.199 14.431 1.00 74.56 73 CYS A C 1
ATOM 571 O O . CYS A 1 73 ? -3.518 21.823 14.552 1.00 74.56 73 CYS A O 1
ATOM 573 N N . LYS A 1 74 ? -5.693 21.632 15.098 1.00 83.06 74 LYS A N 1
ATOM 574 C CA . LYS A 1 74 ? -5.548 20.482 16.011 1.00 83.06 74 LYS A CA 1
ATOM 575 C C . LYS A 1 74 ? -5.578 19.131 15.286 1.00 83.06 74 LYS A C 1
ATOM 577 O O . LYS A 1 74 ? -5.643 18.089 15.934 1.00 83.06 74 LYS A O 1
ATOM 582 N N . TRP A 1 75 ? -5.604 19.144 13.955 1.00 90.12 75 TRP A N 1
ATOM 583 C CA . TRP A 1 75 ? -5.669 17.932 13.154 1.00 90.12 75 TRP A CA 1
ATOM 584 C C . TRP A 1 75 ? -4.407 17.083 13.344 1.00 90.12 75 TRP A C 1
ATOM 586 O O . TRP A 1 75 ? -3.299 17.609 13.439 1.00 90.12 75 TRP A O 1
ATOM 596 N N . LEU A 1 76 ? -4.590 15.764 13.401 1.00 92.38 76 LEU A N 1
ATOM 597 C CA . LEU A 1 76 ? -3.515 14.786 13.539 1.00 92.38 76 LEU A CA 1
ATOM 598 C C . LEU A 1 76 ? -3.696 13.674 12.497 1.00 92.38 76 LEU A C 1
ATOM 600 O O . LEU A 1 76 ? -4.835 13.245 12.286 1.00 92.38 76 LEU A O 1
ATOM 604 N N . PRO A 1 77 ? -2.604 13.149 11.913 1.00 94.62 77 PRO A N 1
ATOM 605 C CA . PRO A 1 77 ? -2.638 11.999 11.018 1.00 94.62 77 PRO A CA 1
ATOM 606 C C . PRO A 1 77 ? -2.832 10.714 11.835 1.00 94.62 77 PRO A C 1
ATOM 608 O O . PRO A 1 77 ? -1.883 10.003 12.160 1.00 94.62 77 PRO A O 1
ATOM 611 N N . ARG A 1 78 ? -4.077 10.451 12.235 1.00 95.06 78 ARG A N 1
ATOM 612 C CA . ARG A 1 78 ? -4.473 9.254 12.988 1.00 95.06 78 ARG A CA 1
ATOM 613 C C . ARG A 1 78 ? -5.779 8.686 12.459 1.00 95.06 78 ARG A C 1
ATOM 615 O O . ARG A 1 78 ? -6.681 9.449 12.124 1.00 95.06 78 ARG A O 1
ATOM 622 N N . MET A 1 79 ? -5.893 7.371 12.425 1.00 96.12 79 MET A N 1
ATOM 623 C CA . MET A 1 79 ? -7.080 6.661 11.950 1.00 96.12 79 MET A CA 1
ATOM 624 C C . MET A 1 79 ? -7.170 5.296 12.632 1.00 96.12 79 MET A C 1
ATOM 626 O O . MET A 1 79 ? -6.204 4.855 13.256 1.00 96.12 79 MET A O 1
ATOM 630 N N . SER A 1 80 ? -8.307 4.613 12.526 1.00 96.94 80 SER A N 1
ATOM 631 C CA . SER A 1 80 ? -8.349 3.193 12.881 1.00 96.94 80 SER A CA 1
ATOM 632 C C . SER A 1 80 ? -7.479 2.415 11.896 1.00 96.94 80 SER A C 1
ATOM 634 O O . SER A 1 80 ? -7.518 2.678 10.693 1.00 96.94 80 SER A O 1
ATOM 636 N N . ALA A 1 81 ? -6.677 1.480 12.397 1.00 97.81 81 ALA A N 1
ATOM 637 C CA . ALA A 1 81 ? -5.802 0.684 11.549 1.00 97.81 81 ALA A CA 1
ATOM 638 C C . ALA A 1 81 ? -6.615 -0.172 10.564 1.00 97.81 81 ALA A C 1
ATOM 640 O O . ALA A 1 81 ? -7.617 -0.793 10.933 1.00 97.81 81 ALA A O 1
ATOM 641 N N . LEU A 1 82 ? -6.161 -0.222 9.316 1.00 98.38 82 LEU A N 1
ATOM 642 C CA . LEU A 1 82 ? -6.603 -1.188 8.317 1.00 98.38 82 LEU A CA 1
ATOM 643 C C . LEU A 1 82 ? -5.518 -2.249 8.128 1.00 98.38 82 LEU A C 1
ATOM 645 O O . LEU A 1 82 ? -4.405 -2.120 8.624 1.00 98.38 82 LEU A O 1
ATOM 649 N N . ARG A 1 83 ? -5.837 -3.330 7.426 1.00 98.38 83 ARG A N 1
ATOM 650 C CA . ARG A 1 83 ? -4.901 -4.430 7.165 1.00 98.38 83 ARG A CA 1
ATOM 651 C C . ARG A 1 83 ? -4.814 -4.658 5.667 1.00 98.38 83 ARG A C 1
ATOM 653 O O . ARG A 1 83 ? -5.843 -4.600 5.003 1.00 98.38 83 ARG A O 1
ATOM 660 N N . SER A 1 84 ? -3.626 -4.920 5.132 1.00 98.69 84 SER A N 1
ATOM 661 C CA . SER A 1 84 ? -3.503 -5.344 3.735 1.00 98.69 84 SER A CA 1
ATOM 662 C C . SER A 1 84 ? -4.072 -6.750 3.562 1.00 98.69 84 SER A C 1
ATOM 664 O O . SER A 1 84 ? -3.755 -7.658 4.333 1.00 98.69 84 SER A O 1
ATOM 666 N N . ALA A 1 85 ? -4.917 -6.935 2.550 1.00 98.62 85 ALA A N 1
ATOM 667 C CA . ALA A 1 85 ? -5.462 -8.238 2.199 1.00 98.62 85 ALA A CA 1
ATOM 668 C C . ALA A 1 85 ? -4.360 -9.228 1.780 1.00 98.62 85 ALA A C 1
ATOM 670 O O . ALA A 1 85 ? -4.430 -10.394 2.160 1.00 98.62 85 ALA A O 1
ATOM 671 N N . TYR A 1 86 ? -3.315 -8.754 1.092 1.00 98.56 86 TYR A N 1
ATOM 672 C CA . TYR A 1 86 ? -2.174 -9.583 0.695 1.00 98.56 86 TYR A CA 1
ATOM 673 C C . TYR A 1 86 ? -1.365 -10.049 1.901 1.00 98.56 86 TYR A C 1
ATOM 675 O O . TYR A 1 86 ? -1.066 -11.235 2.012 1.00 98.56 86 TYR A O 1
ATOM 683 N N . VAL A 1 87 ? -1.095 -9.161 2.863 1.00 98.44 87 VAL A N 1
ATOM 684 C CA . VAL A 1 87 ? -0.433 -9.559 4.117 1.00 98.44 87 VAL A CA 1
ATOM 685 C C . VAL A 1 87 ? -1.285 -10.562 4.893 1.00 98.44 87 VAL A C 1
ATOM 687 O O . VAL A 1 87 ? -0.751 -11.521 5.442 1.00 98.44 87 VAL A O 1
ATOM 690 N N . LEU A 1 88 ? -2.609 -10.384 4.920 1.00 98.31 88 LEU A N 1
ATOM 691 C CA . LEU A 1 88 ? -3.510 -11.318 5.597 1.00 98.31 88 LEU A CA 1
ATOM 692 C C . LEU A 1 88 ? -3.544 -12.712 4.957 1.00 98.31 88 LEU A C 1
ATOM 694 O O . LEU A 1 88 ? -3.645 -13.685 5.698 1.00 98.31 88 LEU A O 1
ATOM 698 N N . ALA A 1 89 ? -3.503 -12.812 3.626 1.00 98.06 89 ALA A N 1
ATOM 699 C CA . ALA A 1 89 ? -3.549 -14.096 2.921 1.00 98.06 89 ALA A CA 1
ATOM 700 C C . ALA A 1 89 ? -2.170 -14.771 2.837 1.00 98.06 89 ALA A C 1
ATOM 702 O O . ALA A 1 89 ? -2.047 -15.968 3.076 1.00 98.06 89 ALA A O 1
ATOM 703 N N . ASN A 1 90 ? -1.130 -13.992 2.532 1.00 97.19 90 ASN A N 1
ATOM 704 C CA . ASN A 1 90 ? 0.175 -14.501 2.104 1.00 97.19 90 ASN A CA 1
ATOM 705 C C . ASN A 1 90 ? 1.305 -14.205 3.101 1.00 97.19 90 ASN A C 1
ATOM 707 O O . ASN A 1 90 ? 2.449 -14.590 2.867 1.00 97.19 90 ASN A O 1
ATOM 711 N N . GLY A 1 91 ? 1.027 -13.464 4.178 1.00 97.56 91 GLY A N 1
ATOM 712 C CA . GLY A 1 91 ? 2.027 -13.037 5.163 1.00 97.56 91 GLY A CA 1
ATOM 713 C C . GLY A 1 91 ? 2.943 -11.897 4.700 1.00 97.56 91 GLY A C 1
ATOM 714 O O . GLY A 1 91 ? 3.778 -11.443 5.478 1.00 97.56 91 GLY A O 1
ATOM 715 N N . ARG A 1 92 ? 2.801 -11.414 3.459 1.00 97.50 92 ARG A N 1
ATOM 716 C CA . ARG A 1 92 ? 3.612 -10.333 2.880 1.00 97.50 92 ARG A CA 1
ATOM 717 C C . ARG A 1 92 ? 2.875 -9.591 1.768 1.00 97.50 92 ARG A C 1
ATOM 719 O O . ARG A 1 92 ? 1.945 -10.131 1.174 1.00 97.50 92 ARG A O 1
ATOM 726 N N . GLU A 1 93 ? 3.327 -8.373 1.484 1.00 98.44 93 GLU A N 1
ATOM 727 C CA . GLU A 1 93 ? 2.895 -7.630 0.296 1.00 98.44 93 GLU A CA 1
ATOM 728 C C . GLU A 1 93 ? 3.468 -8.248 -0.993 1.00 98.44 93 GLU A C 1
ATOM 730 O O . GLU A 1 93 ? 4.499 -8.931 -0.936 1.00 98.44 93 GLU A O 1
ATOM 735 N N . PRO A 1 94 ? 2.837 -8.003 -2.159 1.00 97.88 94 PRO A N 1
ATOM 736 C CA . PRO A 1 94 ? 3.449 -8.273 -3.456 1.00 97.88 94 PRO A CA 1
ATOM 737 C C . PRO A 1 94 ? 4.825 -7.618 -3.585 1.00 97.88 94 PRO A C 1
ATOM 739 O O . PRO A 1 94 ? 5.044 -6.522 -3.077 1.00 97.88 94 PRO A O 1
ATOM 742 N N . GLU A 1 95 ? 5.743 -8.248 -4.317 1.00 97.69 95 GLU A N 1
ATOM 743 C CA . GLU A 1 95 ? 7.044 -7.627 -4.605 1.00 97.69 95 GLU A CA 1
ATOM 744 C C . GLU A 1 95 ? 6.926 -6.486 -5.619 1.00 97.69 95 GLU A C 1
ATOM 746 O O . GLU A 1 95 ? 7.700 -5.527 -5.572 1.00 97.69 95 GLU A O 1
ATOM 751 N N . VAL A 1 96 ? 5.980 -6.623 -6.553 1.00 97.75 96 VAL A N 1
ATOM 752 C CA . VAL A 1 96 ? 5.737 -5.683 -7.643 1.00 97.75 96 VAL A CA 1
ATOM 753 C C . VAL A 1 96 ? 4.239 -5.589 -7.908 1.00 97.75 96 VAL A C 1
ATOM 755 O O . VAL A 1 96 ? 3.558 -6.609 -8.052 1.00 97.75 96 VAL A O 1
ATOM 758 N N . THR A 1 97 ? 3.750 -4.355 -8.004 1.00 98.12 97 THR A N 1
ATOM 759 C CA . THR A 1 97 ? 2.445 -4.027 -8.592 1.00 98.12 97 THR A CA 1
ATOM 760 C C . THR A 1 97 ? 2.556 -2.941 -9.660 1.00 98.12 97 THR A C 1
ATOM 762 O O . THR A 1 97 ? 1.654 -2.844 -10.473 1.00 98.12 97 THR A O 1
ATOM 765 N N . ASN A 1 98 ? 3.664 -2.191 -9.731 1.00 97.62 98 ASN A N 1
ATOM 766 C CA . ASN A 1 98 ? 4.013 -1.308 -10.848 1.00 97.62 98 ASN A CA 1
ATOM 767 C C . ASN A 1 98 ? 5.411 -1.649 -11.381 1.00 97.62 98 ASN A C 1
ATOM 769 O O . ASN A 1 98 ? 6.348 -1.812 -10.597 1.00 97.62 98 ASN A O 1
ATOM 773 N N . HIS A 1 99 ? 5.565 -1.708 -12.704 1.00 97.31 99 HIS A N 1
ATOM 774 C CA . HIS A 1 99 ? 6.858 -1.828 -13.378 1.00 97.31 99 HIS A CA 1
ATOM 775 C C . HIS A 1 99 ? 6.897 -0.919 -14.610 1.00 97.31 99 HIS A C 1
ATOM 777 O O . HIS A 1 99 ? 6.492 -1.308 -15.702 1.00 97.31 99 HIS A O 1
ATOM 783 N N . SER A 1 100 ? 7.417 0.295 -14.449 1.00 94.75 100 SER A N 1
ATOM 784 C CA . SER A 1 100 ? 7.393 1.332 -15.482 1.00 94.75 100 SER A CA 1
ATOM 785 C C . SER A 1 100 ? 8.788 1.876 -15.802 1.00 94.75 100 SER A C 1
ATOM 787 O O . SER A 1 100 ? 9.661 1.997 -14.941 1.00 94.75 100 SER A O 1
ATOM 789 N N . ALA A 1 101 ? 9.009 2.248 -17.063 1.00 93.38 101 ALA A N 1
ATOM 790 C CA . ALA A 1 101 ? 10.188 2.967 -17.528 1.00 93.38 101 ALA A CA 1
ATOM 791 C C . ALA A 1 101 ? 9.754 4.196 -18.335 1.00 93.38 101 ALA A C 1
ATOM 793 O O . ALA A 1 101 ? 9.399 4.103 -19.509 1.00 93.38 101 ALA A O 1
ATOM 794 N N . THR A 1 102 ? 9.813 5.372 -17.712 1.00 87.81 102 THR A N 1
ATOM 795 C CA . THR A 1 102 ? 9.360 6.631 -18.320 1.00 87.81 102 THR A CA 1
ATOM 796 C C . THR A 1 102 ? 10.540 7.441 -18.845 1.00 87.81 102 THR A C 1
ATOM 798 O O . THR A 1 102 ? 11.476 7.747 -18.098 1.00 87.81 102 THR A O 1
ATOM 801 N N . ARG A 1 103 ? 10.480 7.843 -20.120 1.00 88.56 103 ARG A N 1
ATOM 802 C CA . ARG A 1 103 ? 11.460 8.760 -20.718 1.00 88.56 103 ARG A CA 1
ATOM 803 C C . ARG A 1 103 ? 11.195 10.193 -20.255 1.00 88.56 103 ARG A C 1
ATOM 805 O O . ARG A 1 103 ? 10.093 10.710 -20.414 1.00 88.56 103 ARG A O 1
ATOM 812 N N . GLN A 1 104 ? 12.214 10.827 -19.694 1.00 87.06 104 GLN A N 1
ATOM 813 C CA . GLN A 1 104 ? 12.185 12.218 -19.254 1.00 87.06 104 GLN A CA 1
ATOM 814 C C . GLN A 1 104 ? 12.506 13.171 -20.417 1.00 87.06 104 GLN A C 1
ATOM 816 O O . GLN A 1 104 ? 12.975 12.757 -21.480 1.00 87.06 104 GLN A O 1
ATOM 821 N N . ARG A 1 105 ? 12.261 14.473 -20.214 1.00 87.12 105 ARG A N 1
ATOM 822 C CA . ARG A 1 105 ? 12.499 15.516 -21.234 1.00 87.12 105 ARG A CA 1
ATOM 823 C C . ARG A 1 105 ? 13.968 15.647 -21.641 1.00 87.12 105 ARG A C 1
ATOM 825 O O . ARG A 1 105 ? 14.243 15.968 -22.788 1.00 87.12 105 ARG A O 1
ATOM 832 N N . ASP A 1 106 ? 14.886 15.375 -20.721 1.00 91.12 106 ASP A N 1
ATOM 833 C CA . ASP A 1 106 ? 16.337 15.373 -20.949 1.00 91.12 106 ASP A CA 1
ATOM 834 C C . ASP A 1 106 ? 16.842 14.084 -21.632 1.00 91.12 106 ASP A C 1
ATOM 836 O O . ASP A 1 106 ? 18.039 13.908 -21.838 1.00 91.12 106 ASP A O 1
ATOM 840 N N . GLY A 1 107 ? 15.935 13.170 -21.991 1.00 89.06 107 GLY A N 1
ATOM 841 C CA . GLY A 1 107 ? 16.260 11.895 -22.619 1.00 89.06 107 GLY A CA 1
ATOM 842 C C . GLY A 1 107 ? 16.627 10.778 -21.642 1.00 89.06 107 GLY A C 1
ATOM 843 O O . GLY A 1 107 ? 16.751 9.636 -22.093 1.00 89.06 107 GLY A O 1
ATOM 844 N N . THR A 1 108 ? 16.736 11.052 -20.338 1.00 90.69 108 THR A N 1
ATOM 845 C CA . THR A 1 108 ? 16.989 10.019 -19.324 1.00 90.69 108 THR A CA 1
ATOM 846 C C . THR A 1 108 ? 15.791 9.079 -19.173 1.00 90.69 108 THR A C 1
ATOM 848 O O . THR A 1 108 ? 14.644 9.433 -19.460 1.00 90.69 108 THR A O 1
ATOM 851 N N . ILE A 1 109 ? 16.045 7.841 -18.743 1.00 89.38 109 ILE A N 1
ATOM 852 C CA . ILE A 1 109 ? 14.997 6.855 -18.459 1.00 89.38 109 ILE A CA 1
ATOM 853 C C . ILE A 1 109 ? 14.896 6.702 -16.948 1.00 89.38 109 ILE A C 1
ATOM 855 O O . ILE A 1 109 ? 15.833 6.226 -16.310 1.00 89.38 109 ILE A O 1
ATOM 859 N N . ASN A 1 110 ? 13.741 7.058 -16.393 1.00 89.56 110 ASN A N 1
ATOM 860 C CA . ASN A 1 110 ? 13.424 6.769 -15.004 1.00 89.56 110 ASN A CA 1
ATOM 861 C C . ASN A 1 110 ? 12.681 5.434 -14.933 1.00 89.56 110 ASN A C 1
ATOM 863 O O . ASN A 1 110 ? 11.584 5.318 -15.484 1.00 89.56 110 ASN A O 1
ATOM 867 N N . LYS A 1 111 ? 13.286 4.438 -14.285 1.00 92.44 111 LYS A N 1
ATOM 868 C CA . LYS A 1 111 ? 12.660 3.138 -14.039 1.00 92.44 111 LYS A CA 1
ATOM 869 C C . LYS A 1 111 ? 12.124 3.089 -12.619 1.00 92.44 111 LYS A C 1
ATOM 871 O O . LYS A 1 111 ? 12.831 3.451 -11.682 1.00 92.44 111 LYS A O 1
ATOM 876 N N . PHE A 1 112 ? 10.911 2.586 -12.468 1.00 93.94 112 PHE A N 1
ATOM 877 C CA . PHE A 1 112 ? 10.312 2.309 -11.177 1.00 93.94 112 PHE A CA 1
ATOM 878 C C . PHE A 1 112 ? 9.756 0.887 -11.169 1.00 93.94 112 PHE A C 1
ATOM 880 O O . PHE A 1 112 ? 9.175 0.420 -12.147 1.00 93.94 112 PHE A O 1
ATOM 887 N N . THR A 1 113 ? 10.002 0.153 -10.090 1.00 96.56 113 THR A N 1
ATOM 888 C CA . THR A 1 113 ? 9.502 -1.213 -9.924 1.00 96.56 113 THR A CA 1
ATOM 889 C C . THR A 1 113 ? 9.281 -1.469 -8.452 1.00 96.56 113 THR A C 1
ATOM 891 O O . THR A 1 113 ? 10.259 -1.624 -7.716 1.00 96.56 113 THR A O 1
ATOM 894 N N . ASP A 1 114 ? 8.025 -1.480 -8.020 1.00 97.12 114 ASP A N 1
ATOM 895 C CA . ASP A 1 114 ? 7.667 -1.735 -6.626 1.00 97.12 114 ASP A CA 1
ATOM 896 C C . ASP A 1 114 ? 6.172 -2.023 -6.441 1.00 97.12 114 ASP A C 1
ATOM 898 O O . ASP A 1 114 ? 5.396 -2.017 -7.399 1.00 97.12 114 ASP A O 1
ATOM 902 N N . CYS A 1 115 ? 5.777 -2.280 -5.197 1.00 98.19 115 CYS A N 1
ATOM 903 C CA . CYS A 1 115 ? 4.391 -2.379 -4.760 1.00 98.19 115 CYS A CA 1
ATOM 904 C C . CYS A 1 115 ? 3.829 -0.991 -4.409 1.00 98.19 115 CYS A C 1
ATOM 906 O O . CYS A 1 115 ? 4.313 -0.327 -3.493 1.00 98.19 115 CYS A O 1
ATOM 908 N N . LEU A 1 116 ? 2.813 -0.550 -5.151 1.00 97.94 116 LEU A N 1
ATOM 909 C CA . LEU A 1 116 ? 2.087 0.716 -4.969 1.00 97.94 116 LEU A CA 1
ATOM 910 C C . LEU A 1 116 ? 0.580 0.526 -4.759 1.00 97.94 116 LEU A C 1
ATOM 912 O O . LEU A 1 116 ? -0.106 1.452 -4.307 1.00 97.94 116 LEU A O 1
ATOM 916 N N . ASP A 1 117 ? 0.074 -0.655 -5.099 1.00 98.56 117 ASP A N 1
ATOM 917 C CA . ASP A 1 117 ? -1.345 -0.967 -5.155 1.00 98.56 117 ASP A CA 1
ATOM 918 C C . ASP A 1 117 ? -1.718 -1.883 -3.997 1.00 98.56 117 ASP A C 1
ATOM 920 O O . ASP A 1 117 ? -1.097 -2.921 -3.773 1.00 98.56 117 ASP A O 1
ATOM 924 N N . TYR A 1 118 ? -2.764 -1.509 -3.265 1.00 98.62 118 TYR A N 1
ATOM 925 C CA . TYR A 1 118 ? -3.165 -2.219 -2.054 1.00 98.62 118 TYR A CA 1
ATOM 926 C C . TYR A 1 118 ? -4.672 -2.435 -2.020 1.00 98.62 118 TYR A C 1
ATOM 928 O O . TYR A 1 118 ? -5.451 -1.632 -2.533 1.00 98.62 118 TYR A O 1
ATOM 936 N N . ILE A 1 119 ? -5.082 -3.503 -1.334 1.00 98.69 119 ILE A N 1
ATOM 937 C CA . ILE A 1 119 ? -6.461 -3.735 -0.896 1.00 98.69 119 ILE A CA 1
ATOM 938 C C . ILE A 1 119 ? -6.439 -3.710 0.632 1.00 98.69 119 ILE A C 1
ATOM 940 O O . ILE A 1 119 ? -6.129 -4.712 1.277 1.00 98.69 119 ILE A O 1
ATOM 944 N N . PHE A 1 120 ? -6.732 -2.556 1.226 1.00 98.75 120 PHE A N 1
ATOM 945 C CA . PHE A 1 120 ? -6.820 -2.401 2.674 1.00 98.75 120 PHE A CA 1
ATOM 946 C C . PHE A 1 120 ? -8.220 -2.742 3.174 1.00 98.75 120 PHE A C 1
ATOM 948 O O . PHE A 1 120 ? -9.221 -2.279 2.633 1.00 98.75 120 PHE A O 1
ATOM 955 N N . VAL A 1 121 ? -8.300 -3.520 4.249 1.00 98.50 121 VAL A N 1
ATOM 956 C CA . VAL A 1 121 ? -9.557 -4.001 4.824 1.00 98.50 121 VAL A CA 1
ATOM 957 C C . VAL A 1 121 ? -9.633 -3.737 6.324 1.00 98.50 121 VAL A C 1
ATOM 959 O O . VAL A 1 121 ? -8.640 -3.816 7.052 1.00 98.50 121 VAL A O 1
ATOM 962 N N . SER A 1 122 ? -10.838 -3.447 6.810 1.00 97.50 122 SER A N 1
ATOM 963 C CA . SER A 1 122 ? -11.128 -3.361 8.250 1.00 97.50 122 SER A CA 1
ATOM 964 C C . SER A 1 122 ? -10.994 -4.719 8.962 1.00 97.50 122 SER A C 1
ATOM 966 O O . SER A 1 122 ? -10.820 -5.774 8.340 1.00 97.50 122 SER A O 1
ATOM 968 N N . SER A 1 123 ? -11.068 -4.719 10.297 1.00 95.94 123 SER A N 1
ATOM 969 C CA . SER A 1 123 ? -11.006 -5.925 11.146 1.00 95.94 123 SER A CA 1
ATOM 970 C C . SER A 1 123 ? -12.076 -6.977 10.810 1.00 95.94 123 SER A C 1
ATOM 972 O O . 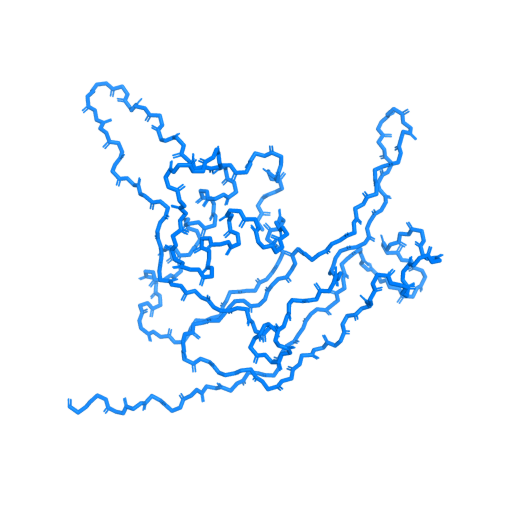SER A 1 123 ? -11.846 -8.170 11.045 1.00 95.94 123 SER A O 1
ATOM 974 N N . HIS A 1 124 ? -13.183 -6.550 10.196 1.00 96.56 124 HIS A N 1
ATOM 975 C CA . HIS A 1 124 ? -14.326 -7.368 9.782 1.00 96.56 124 HIS A CA 1
ATOM 976 C C . HIS A 1 124 ? -13.996 -8.421 8.722 1.00 96.56 124 HIS A C 1
ATOM 978 O O . HIS A 1 124 ? -14.707 -9.413 8.604 1.00 96.56 124 HIS A O 1
ATOM 984 N N . TRP A 1 125 ? -12.915 -8.251 7.961 1.00 97.44 125 TRP A N 1
ATOM 985 C CA . TRP A 1 125 ? -12.587 -9.144 6.852 1.00 97.44 125 TRP A CA 1
ATOM 986 C C .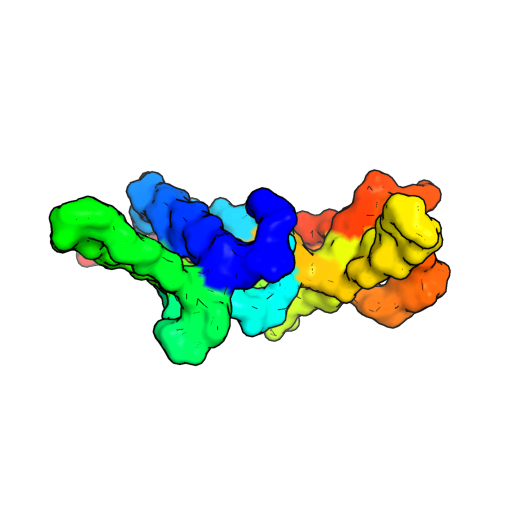 TRP A 1 125 ? -11.517 -10.175 7.224 1.00 97.44 125 TRP A C 1
ATOM 988 O O . TRP A 1 125 ? -10.598 -9.914 8.007 1.00 97.44 125 TRP A O 1
ATOM 998 N N . ALA A 1 126 ? -11.622 -11.367 6.654 1.00 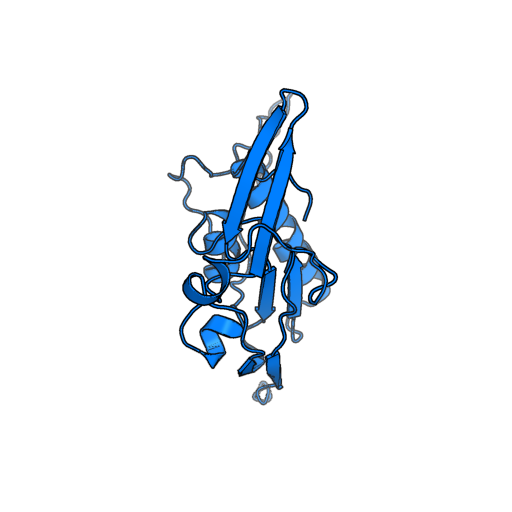97.25 126 ALA A N 1
ATOM 999 C CA . ALA A 1 126 ? -10.522 -12.311 6.505 1.00 97.25 126 ALA A CA 1
ATOM 1000 C C . ALA A 1 126 ? -10.150 -12.396 5.017 1.00 97.25 126 ALA A C 1
ATOM 1002 O O . ALA A 1 126 ? -11.029 -12.269 4.165 1.00 97.25 126 ALA A O 1
ATOM 1003 N N . ALA A 1 127 ? -8.873 -12.617 4.717 1.00 97.56 127 ALA A N 1
ATOM 1004 C CA . ALA A 1 127 ? -8.393 -12.872 3.363 1.00 97.56 127 ALA A CA 1
ATOM 1005 C C . ALA A 1 127 ? -8.053 -14.358 3.235 1.00 97.56 127 ALA A C 1
ATOM 1007 O O . ALA A 1 127 ? -7.487 -14.932 4.166 1.00 97.56 127 ALA A O 1
ATOM 1008 N N . ARG A 1 128 ? -8.467 -14.985 2.132 1.00 94.81 128 ARG A N 1
ATOM 1009 C CA . ARG A 1 128 ? -8.220 -16.413 1.881 1.00 94.81 128 ARG A CA 1
ATOM 1010 C C . ARG A 1 128 ? -7.110 -16.630 0.864 1.00 94.81 128 ARG A C 1
ATOM 1012 O O . ARG A 1 128 ? -6.267 -17.485 1.085 1.00 94.81 128 ARG A O 1
ATOM 1019 N N . ASP A 1 129 ? -7.182 -15.915 -0.249 1.00 95.00 129 ASP A N 1
ATOM 1020 C CA . ASP A 1 129 ? -6.277 -16.083 -1.381 1.00 95.00 129 ASP A CA 1
ATOM 1021 C C . ASP A 1 129 ? -6.211 -14.782 -2.184 1.00 95.00 129 ASP A C 1
ATOM 1023 O O . ASP A 1 129 ? -7.183 -14.013 -2.197 1.00 95.00 129 ASP A O 1
ATOM 1027 N N . CYS A 1 130 ? -5.087 -14.544 -2.851 1.00 97.75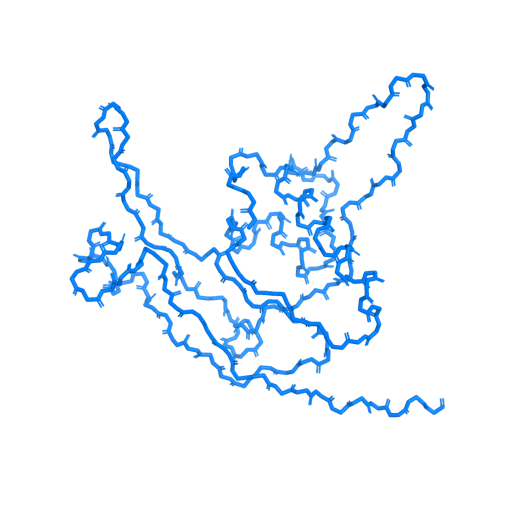 130 CYS A N 1
ATOM 1028 C CA . CYS A 1 130 ? -4.830 -13.347 -3.638 1.00 97.75 130 CYS A CA 1
ATOM 1029 C C . CYS A 1 130 ? -4.320 -13.698 -5.035 1.00 97.75 130 CYS A C 1
ATOM 1031 O O . CYS A 1 130 ? -3.580 -14.661 -5.218 1.00 97.75 130 CYS A O 1
ATOM 1033 N N . ILE A 1 131 ? -4.653 -12.863 -6.021 1.00 97.75 131 ILE A N 1
ATOM 1034 C CA . ILE A 1 131 ? -4.078 -12.968 -7.365 1.00 97.75 131 ILE A CA 1
ATOM 1035 C C . ILE A 1 131 ? -2.558 -12.818 -7.247 1.00 97.75 131 ILE A C 1
ATOM 1037 O O . ILE A 1 131 ? -2.061 -11.835 -6.684 1.00 97.75 131 ILE A O 1
ATOM 1041 N N . ARG A 1 132 ? -1.822 -13.797 -7.779 1.00 96.31 132 ARG A N 1
ATOM 1042 C CA . ARG A 1 132 ? -0.361 -13.760 -7.853 1.00 96.31 132 ARG A CA 1
ATOM 1043 C C . ARG A 1 132 ? 0.071 -12.642 -8.801 1.00 96.31 132 ARG A C 1
ATOM 1045 O O . ARG A 1 132 ? -0.317 -12.651 -9.965 1.00 96.31 132 ARG A O 1
ATOM 1052 N N . THR A 1 133 ? 0.923 -11.738 -8.328 1.00 95.31 133 THR A N 1
ATOM 1053 C CA . THR A 1 133 ? 1.638 -10.799 -9.200 1.00 95.31 133 THR A CA 1
ATOM 1054 C C . THR A 1 133 ? 3.008 -11.360 -9.591 1.00 95.31 133 THR A C 1
ATOM 1056 O O . THR A 1 133 ? 3.502 -12.323 -8.992 1.00 95.31 133 THR A O 1
ATOM 1059 N N . MET A 1 134 ? 3.620 -10.781 -10.624 1.00 93.94 134 MET A N 1
ATOM 1060 C CA . MET A 1 134 ? 4.972 -11.145 -11.048 1.00 93.94 134 MET A CA 1
ATOM 1061 C C . MET A 1 134 ? 5.990 -10.777 -9.959 1.00 93.94 134 MET A C 1
ATOM 1063 O O . MET A 1 134 ? 5.937 -9.690 -9.378 1.00 93.94 134 MET A O 1
ATOM 1067 N N . ALA A 1 135 ? 6.932 -11.677 -9.691 1.00 94.62 135 ALA A N 1
ATOM 1068 C CA . ALA A 1 135 ? 8.083 -11.415 -8.839 1.00 94.62 135 ALA A CA 1
ATOM 1069 C C . ALA A 1 135 ? 9.093 -10.502 -9.549 1.00 94.62 135 ALA A C 1
ATOM 1071 O O . ALA A 1 135 ? 9.128 -10.415 -10.782 1.00 94.62 135 ALA A O 1
ATOM 1072 N N . ARG A 1 136 ? 9.987 -9.863 -8.781 1.00 94.88 136 ARG A N 1
ATOM 1073 C CA . ARG A 1 136 ? 11.048 -9.014 -9.364 1.00 94.88 136 ARG A CA 1
ATOM 1074 C C . ARG A 1 136 ? 11.950 -9.786 -10.326 1.00 94.88 136 ARG A C 1
ATOM 1076 O O . ARG A 1 136 ? 12.412 -9.219 -11.312 1.00 94.88 136 ARG A O 1
ATOM 1083 N N . GLU A 1 137 ? 12.178 -11.068 -10.051 1.00 95.19 137 GLU A N 1
ATOM 1084 C CA . GLU A 1 137 ? 12.986 -11.951 -10.895 1.00 95.19 137 GLU A CA 1
ATOM 1085 C C . GLU A 1 137 ? 12.371 -12.145 -12.288 1.00 95.19 137 GLU A C 1
ATOM 1087 O O . GLU A 1 137 ? 13.071 -12.019 -13.291 1.00 95.19 137 GLU A O 1
ATOM 1092 N N . GLU A 1 138 ? 11.055 -12.373 -12.356 1.00 93.75 138 GLU A N 1
ATOM 1093 C CA . GLU A 1 138 ? 10.312 -12.577 -13.611 1.00 93.75 138 GLU A CA 1
ATOM 1094 C C . GLU A 1 138 ? 10.367 -11.333 -14.517 1.00 93.75 138 GLU A C 1
ATOM 1096 O O . GLU A 1 138 ? 10.303 -11.440 -15.740 1.00 93.75 138 GLU A O 1
ATOM 1101 N N . LEU A 1 139 ? 10.544 -10.147 -13.926 1.00 93.56 139 LEU A N 1
ATOM 1102 C CA . LEU A 1 139 ? 10.590 -8.871 -14.638 1.00 93.56 139 LEU A CA 1
ATOM 1103 C 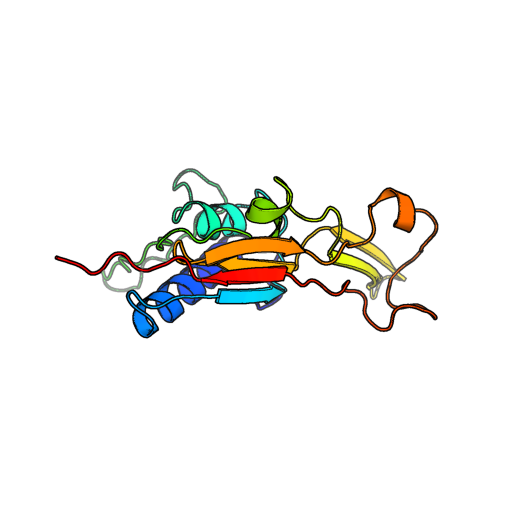C . LEU A 1 139 ? 12.001 -8.429 -15.045 1.00 93.56 139 LEU A C 1
ATOM 1105 O O . LEU A 1 139 ? 12.132 -7.416 -15.726 1.00 93.56 139 LEU A O 1
ATOM 1109 N N . LYS A 1 140 ? 13.070 -9.164 -14.706 1.00 90.94 140 LYS A N 1
ATOM 1110 C CA . LYS A 1 140 ? 14.446 -8.750 -15.058 1.00 90.94 140 LYS A CA 1
ATOM 1111 C C . LYS A 1 140 ? 14.673 -8.587 -16.561 1.00 90.94 140 LYS A C 1
ATOM 1113 O O . LYS A 1 140 ? 15.409 -7.693 -16.976 1.00 90.94 140 LYS A O 1
ATOM 1118 N N . ALA A 1 141 ? 14.058 -9.454 -17.364 1.00 90.44 141 ALA A N 1
ATOM 1119 C CA . ALA A 1 141 ? 14.137 -9.403 -18.824 1.00 90.44 141 ALA A CA 1
ATOM 1120 C C . ALA A 1 141 ? 13.112 -8.436 -19.445 1.00 90.44 141 ALA A C 1
ATOM 1122 O O . ALA A 1 141 ? 13.195 -8.115 -20.631 1.00 90.44 141 ALA A O 1
ATOM 1123 N N . VAL A 1 142 ? 12.149 -7.957 -18.654 1.00 93.25 142 VAL A N 1
ATOM 1124 C CA . VAL A 1 142 ? 11.120 -7.020 -19.096 1.00 93.25 142 VAL A CA 1
ATOM 1125 C C . VAL A 1 142 ? 11.648 -5.601 -18.906 1.00 93.25 142 VAL A C 1
ATOM 1127 O O . VAL A 1 142 ? 12.098 -5.209 -17.835 1.00 93.25 142 VAL A O 1
ATOM 1130 N N . ARG A 1 143 ? 11.650 -4.805 -19.980 1.00 91.56 143 ARG A N 1
ATOM 1131 C CA . ARG A 1 143 ? 12.154 -3.424 -19.914 1.00 91.56 143 ARG A CA 1
ATOM 1132 C C . ARG A 1 143 ? 11.205 -2.493 -19.155 1.00 91.56 143 ARG A C 1
ATOM 1134 O O . ARG A 1 143 ? 11.678 -1.579 -18.480 1.00 91.56 143 ARG A O 1
ATOM 1141 N N . SER A 1 144 ? 9.912 -2.648 -19.414 1.00 94.94 144 SER A N 1
ATOM 1142 C CA . SER A 1 144 ? 8.807 -1.855 -18.883 1.00 94.94 144 SER A CA 1
ATOM 1143 C C . SER A 1 144 ? 7.508 -2.591 -19.169 1.00 94.94 144 SER A C 1
ATOM 1145 O O . SER A 1 144 ? 7.401 -3.283 -20.185 1.00 94.94 144 SER A O 1
ATOM 1147 N N . LEU A 1 145 ? 6.522 -2.370 -18.314 1.00 95.44 145 LEU A N 1
ATOM 1148 C CA . LEU A 1 145 ? 5.116 -2.486 -18.649 1.00 95.44 145 LEU A CA 1
ATOM 1149 C C . LEU A 1 145 ? 4.573 -1.072 -18.999 1.00 95.44 145 LEU A C 1
ATOM 1151 O O . LEU A 1 145 ? 5.211 -0.083 -18.610 1.00 95.44 145 LEU A O 1
ATOM 1155 N N . PRO A 1 146 ? 3.468 -0.936 -19.758 1.00 95.56 146 PRO A N 1
ATOM 1156 C CA . PRO A 1 146 ? 2.814 -1.990 -20.538 1.00 95.56 146 PRO A CA 1
ATOM 1157 C C . PRO A 1 146 ? 3.728 -2.554 -21.639 1.00 95.56 146 PRO A C 1
ATOM 1159 O O . PRO A 1 146 ? 4.752 -1.962 -21.992 1.00 95.56 146 PRO A O 1
ATOM 1162 N N . ASN A 1 147 ? 3.358 -3.708 -22.189 1.00 94.50 147 ASN A N 1
ATOM 1163 C CA . ASN A 1 147 ? 4.025 -4.347 -23.322 1.00 94.50 147 ASN A CA 1
ATOM 1164 C C . ASN A 1 147 ? 3.002 -5.082 -24.217 1.00 94.50 147 ASN A C 1
ATOM 1166 O O . ASN A 1 147 ? 1.803 -4.848 -24.118 1.00 94.50 147 ASN A O 1
ATOM 1170 N N . ALA A 1 148 ? 3.464 -5.951 -25.124 1.00 95.62 148 ALA A N 1
ATOM 1171 C CA . ALA A 1 148 ? 2.587 -6.680 -26.048 1.00 95.62 148 ALA A CA 1
ATOM 1172 C C . ALA A 1 148 ? 1.608 -7.661 -25.366 1.00 95.62 148 ALA A C 1
ATOM 1174 O O . ALA A 1 148 ? 0.625 -8.057 -25.985 1.00 95.62 148 ALA A O 1
ATOM 1175 N N . TYR A 1 149 ? 1.883 -8.059 -24.122 1.00 92.81 149 TYR A N 1
ATOM 1176 C CA . TYR A 1 149 ? 1.108 -9.040 -23.358 1.00 92.81 149 TYR A CA 1
ATOM 1177 C C . TYR A 1 149 ? 0.385 -8.423 -22.158 1.00 92.81 149 TYR A C 1
ATOM 1179 O O . TYR A 1 149 ? -0.645 -8.946 -21.749 1.00 92.81 149 TYR A O 1
ATOM 1187 N N . GLU A 1 150 ? 0.900 -7.315 -21.619 1.00 94.75 150 GLU A N 1
ATOM 1188 C CA . GLU A 1 150 ? 0.312 -6.607 -20.482 1.00 94.75 150 GLU A CA 1
ATOM 1189 C C . GLU A 1 150 ? -0.086 -5.173 -20.856 1.00 94.75 150 GLU A C 1
ATOM 1191 O O . GLU A 1 150 ? 0.783 -4.377 -21.225 1.00 94.75 150 GLU A O 1
ATOM 1196 N N . PRO A 1 151 ? -1.377 -4.804 -20.753 1.00 96.12 151 PRO A N 1
ATOM 1197 C CA . PRO A 1 151 ? -1.888 -3.534 -21.266 1.00 96.12 151 PRO A CA 1
ATOM 1198 C C . PRO A 1 151 ? -1.685 -2.342 -20.318 1.00 96.12 151 PRO A C 1
ATOM 1200 O O . PRO A 1 151 ? -1.978 -1.210 -20.701 1.00 96.12 151 PRO A O 1
ATOM 1203 N N . SER A 1 152 ? -1.201 -2.563 -19.093 1.00 96.75 152 SER A N 1
ATOM 1204 C CA . SER A 1 152 ? -0.933 -1.521 -18.094 1.00 96.75 152 SER A CA 1
ATOM 1205 C C . SER A 1 152 ? 0.485 -1.650 -17.547 1.00 96.75 152 SER A C 1
ATOM 1207 O O . SER A 1 152 ? 1.061 -2.732 -17.573 1.00 96.75 152 SER A O 1
ATOM 1209 N N . ASP A 1 153 ? 1.051 -0.549 -17.050 1.00 95.94 153 ASP A N 1
ATOM 1210 C CA . ASP A 1 153 ? 2.283 -0.563 -16.263 1.00 95.94 153 ASP A CA 1
ATOM 1211 C C . ASP A 1 153 ? 2.084 -1.065 -14.824 1.00 95.94 153 ASP A C 1
ATOM 1213 O O . ASP A 1 153 ? 3.061 -1.371 -14.132 1.00 95.94 153 ASP A O 1
ATOM 1217 N N . HIS A 1 154 ? 0.824 -1.191 -14.401 1.00 97.69 154 HIS A N 1
ATOM 1218 C CA . HIS A 1 154 ? 0.419 -1.843 -13.167 1.00 97.69 154 HIS A CA 1
ATOM 1219 C C . HIS A 1 154 ? -0.067 -3.275 -13.416 1.00 97.69 154 HIS A C 1
ATOM 1221 O O . HIS A 1 154 ? -0.745 -3.569 -14.400 1.00 97.69 154 HIS A O 1
ATOM 1227 N N . LEU A 1 155 ? 0.242 -4.162 -12.475 1.00 97.50 155 LEU A N 1
ATOM 1228 C CA . LEU A 1 155 ? -0.251 -5.533 -12.441 1.00 97.50 155 LEU A CA 1
ATOM 1229 C C . LEU A 1 155 ? -1.600 -5.584 -11.726 1.00 97.50 155 LEU A C 1
ATOM 1231 O O . LEU A 1 155 ? -1.796 -4.949 -10.688 1.00 97.50 155 LEU A O 1
ATOM 1235 N N . MET A 1 156 ? -2.523 -6.390 -12.252 1.00 97.12 156 MET A N 1
ATOM 1236 C CA . MET A 1 156 ? -3.811 -6.616 -11.603 1.00 97.12 156 MET A CA 1
ATOM 1237 C C . MET A 1 156 ? -3.613 -7.249 -10.222 1.00 97.12 156 MET A C 1
ATOM 1239 O O . MET A 1 156 ? -2.979 -8.296 -10.086 1.00 97.12 156 MET A O 1
ATOM 1243 N N . ILE A 1 157 ? -4.222 -6.639 -9.207 1.00 98.19 157 ILE A N 1
ATOM 1244 C CA . ILE A 1 157 ? -4.319 -7.202 -7.861 1.00 98.19 157 ILE A CA 1
ATOM 1245 C C . ILE A 1 157 ? -5.755 -7.628 -7.560 1.00 98.19 157 ILE A C 1
ATOM 1247 O O . ILE A 1 157 ? -6.717 -7.048 -8.062 1.00 98.19 157 ILE A O 1
ATOM 1251 N N . GLY A 1 158 ? -5.915 -8.636 -6.710 1.00 98.25 158 GLY A N 1
ATOM 1252 C CA . GLY A 1 158 ? -7.230 -9.138 -6.323 1.00 98.25 158 GLY A CA 1
ATOM 1253 C C . GLY A 1 158 ? -7.145 -10.069 -5.127 1.00 98.25 158 GLY A C 1
ATOM 1254 O O . GLY A 1 158 ? -6.112 -10.686 -4.885 1.00 98.25 158 GLY A O 1
ATOM 1255 N N . CYS A 1 159 ? -8.228 -10.164 -4.360 1.00 98.19 159 CYS A N 1
ATOM 1256 C CA . CYS A 1 159 ? -8.288 -11.008 -3.171 1.00 98.19 159 CYS A CA 1
ATOM 1257 C C . CYS A 1 159 ? -9.681 -11.612 -2.988 1.00 98.19 159 CYS A C 1
ATOM 1259 O O . CYS A 1 159 ? -10.689 -10.916 -3.110 1.00 98.19 159 CYS A O 1
ATOM 1261 N N . CYS A 1 160 ? -9.736 -12.885 -2.599 1.00 98.00 160 CYS A N 1
ATOM 1262 C CA . CYS A 1 160 ? -10.941 -13.505 -2.066 1.00 98.00 160 CYS A CA 1
ATOM 1263 C C . CYS A 1 160 ? -11.089 -13.122 -0.587 1.00 98.00 160 CYS A C 1
ATOM 1265 O O . CYS A 1 160 ? -10.300 -13.547 0.266 1.00 98.00 160 CYS A O 1
ATOM 1267 N N . LEU A 1 161 ? -12.090 -12.293 -0.291 1.00 97.75 161 LEU A N 1
ATOM 1268 C CA . LEU A 1 161 ? -12.382 -11.811 1.055 1.00 97.75 161 LEU A CA 1
ATOM 1269 C C . LEU A 1 161 ? -13.607 -12.518 1.630 1.00 97.75 161 LEU A C 1
ATOM 1271 O O . LEU A 1 161 ? -14.605 -12.736 0.945 1.00 97.75 161 LEU A O 1
ATOM 1275 N N . ARG A 1 162 ? -13.547 -12.831 2.923 1.00 96.75 162 ARG A N 1
ATOM 1276 C CA . ARG A 1 162 ? -14.671 -13.373 3.686 1.00 96.75 162 ARG A CA 1
ATOM 1277 C C . ARG A 1 162 ? -15.025 -12.426 4.818 1.00 96.75 162 ARG A C 1
ATOM 1279 O O . ARG A 1 162 ? -14.170 -12.107 5.646 1.00 96.75 162 ARG A O 1
ATOM 1286 N N . LEU A 1 163 ? -16.291 -12.030 4.894 1.00 96.00 163 LEU A N 1
ATOM 1287 C CA . LEU A 1 163 ? -16.798 -11.295 6.045 1.00 96.00 163 LEU A CA 1
ATOM 1288 C C . LEU A 1 163 ? -16.799 -12.226 7.268 1.00 96.00 163 LEU A C 1
ATOM 1290 O O . LEU A 1 163 ? -17.311 -13.351 7.223 1.00 96.00 163 LEU A O 1
ATOM 1294 N N . LYS A 1 164 ? -16.157 -11.803 8.357 1.00 93.19 164 LYS A N 1
ATOM 1295 C CA . LYS A 1 164 ? -16.221 -12.517 9.634 1.00 93.19 164 LYS A CA 1
ATOM 1296 C C . LYS A 1 164 ? -17.636 -12.374 10.187 1.00 93.19 164 LYS A C 1
ATOM 1298 O O . LYS A 1 164 ? -18.275 -11.348 9.980 1.00 93.19 164 LYS A O 1
ATOM 1303 N N . LYS A 1 165 ? -18.122 -13.399 10.893 1.00 81.50 165 LYS A N 1
ATOM 1304 C CA . LYS A 1 165 ? -19.364 -13.251 11.653 1.00 81.50 165 LYS A CA 1
ATOM 1305 C C . LYS A 1 165 ? -19.160 -12.088 12.621 1.00 81.50 165 LYS A C 1
ATOM 1307 O O . LYS A 1 165 ? -18.184 -12.091 13.366 1.00 81.50 165 LYS A O 1
ATOM 1312 N N . LEU A 1 166 ? -20.031 -11.089 12.539 1.00 66.88 166 LEU A N 1
ATOM 1313 C CA . LEU A 1 166 ? -20.156 -10.105 13.600 1.00 66.88 166 LEU A CA 1
ATOM 1314 C C . LEU A 1 166 ? -20.753 -10.873 14.774 1.00 66.88 166 LEU A C 1
ATOM 1316 O O . LEU A 1 166 ? -21.852 -11.421 14.645 1.00 66.88 166 LEU A O 1
ATOM 1320 N N . ASP A 1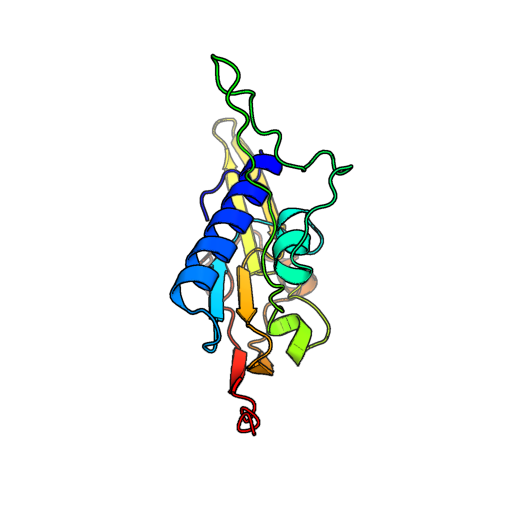 167 ? -20.012 -10.989 15.872 1.00 60.56 167 ASP A N 1
ATOM 1321 C CA . ASP A 1 167 ? -20.624 -11.449 17.109 1.00 60.56 167 ASP A CA 1
ATOM 1322 C C . ASP A 1 167 ? -21.774 -10.483 17.393 1.00 60.56 167 ASP A C 1
ATOM 1324 O O . ASP A 1 167 ? -21.593 -9.261 17.350 1.00 60.56 167 ASP A O 1
ATOM 1328 N N . LYS A 1 168 ? -22.988 -11.019 17.564 1.00 48.44 168 LYS A N 1
ATOM 1329 C CA . LYS A 1 168 ? -24.126 -10.196 17.967 1.00 48.44 168 LYS A CA 1
ATOM 1330 C C . LYS A 1 168 ? -23.697 -9.510 19.259 1.00 48.44 168 LYS A C 1
ATOM 1332 O O . LYS A 1 168 ? -23.396 -10.207 20.224 1.00 48.44 168 LYS A O 1
ATOM 1337 N N . LEU A 1 169 ? -23.615 -8.180 19.239 1.00 45.75 169 LEU A N 1
ATOM 1338 C CA . LEU A 1 169 ? -23.479 -7.380 20.451 1.00 45.75 169 LEU A CA 1
ATOM 1339 C C . LEU A 1 169 ? -24.623 -7.815 21.375 1.00 45.75 169 LEU A C 1
ATOM 1341 O O . LEU A 1 169 ? -25.789 -7.595 21.043 1.00 45.75 169 LEU A O 1
ATOM 1345 N N . ALA A 1 170 ? -24.272 -8.558 22.424 1.00 37.47 170 ALA A N 1
ATOM 1346 C CA . ALA A 1 170 ? -25.170 -8.917 23.510 1.00 37.47 170 ALA A CA 1
ATOM 1347 C C . ALA A 1 170 ? -25.383 -7.700 24.412 1.00 37.47 170 ALA A C 1
ATOM 1349 O O . ALA A 1 170 ? -24.412 -6.923 24.575 1.00 37.47 170 ALA A O 1
#

Radius of gyration: 18.33 Å; chains: 1; bounding box: 42×51×50 Å